Protein AF-A0A971KVA6-F1 (afdb_monomer_lite)

Structure (mmCIF, N/CA/C/O backbone):
data_AF-A0A971KVA6-F1
#
_entry.id   AF-A0A971KVA6-F1
#
loop_
_atom_site.group_PDB
_atom_site.id
_atom_site.type_symbol
_atom_site.label_atom_id
_atom_site.label_alt_id
_atom_site.label_comp_id
_atom_site.label_asym_id
_atom_site.label_entity_id
_atom_site.label_seq_id
_atom_site.pdbx_PDB_ins_code
_atom_site.Cartn_x
_atom_site.Cartn_y
_atom_site.Cartn_z
_atom_site.occupancy
_atom_site.B_iso_or_equiv
_atom_site.auth_seq_id
_atom_site.auth_comp_id
_atom_site.auth_asym_id
_atom_site.auth_atom_id
_atom_site.pdbx_PDB_model_num
ATOM 1 N N . MET A 1 1 ? -22.436 -3.023 24.973 1.00 43.34 1 MET A N 1
ATOM 2 C CA . MET A 1 1 ? -21.257 -2.281 24.479 1.00 43.34 1 MET A CA 1
ATOM 3 C C . MET A 1 1 ? -21.323 -2.262 22.960 1.00 43.34 1 MET A C 1
ATOM 5 O O . MET A 1 1 ? -21.215 -3.315 22.342 1.00 43.34 1 MET A O 1
ATOM 9 N N . GLU A 1 2 ? -21.624 -1.110 22.364 1.00 39.56 2 GLU A N 1
ATOM 10 C CA . GLU A 1 2 ? -21.655 -0.938 20.907 1.00 39.56 2 GLU A CA 1
ATOM 11 C C . GLU A 1 2 ? -20.263 -1.243 20.336 1.00 39.56 2 GLU A C 1
ATOM 13 O O . GLU A 1 2 ? -19.284 -0.589 20.695 1.00 39.56 2 GLU A O 1
ATOM 18 N N . ASN A 1 3 ? -20.147 -2.250 19.465 1.00 51.59 3 ASN A N 1
ATOM 19 C CA . ASN A 1 3 ? -18.914 -2.516 18.721 1.00 51.59 3 ASN A CA 1
ATOM 20 C C . ASN A 1 3 ? -18.716 -1.398 17.684 1.00 51.59 3 ASN A C 1
ATOM 22 O O . ASN A 1 3 ? -19.040 -1.557 16.505 1.00 51.59 3 ASN A O 1
ATOM 26 N N . LYS A 1 4 ? -18.231 -0.234 18.128 1.00 62.22 4 LYS A N 1
ATOM 27 C CA . LYS A 1 4 ? -17.976 0.918 17.263 1.00 62.22 4 LYS A CA 1
ATOM 28 C C . LYS A 1 4 ? -16.807 0.572 16.339 1.00 62.22 4 LYS A C 1
ATOM 30 O O . LYS A 1 4 ? -15.654 0.530 16.761 1.00 62.22 4 LYS A O 1
ATOM 35 N N . LYS A 1 5 ? -17.112 0.255 15.076 1.00 65.69 5 LYS A N 1
ATOM 36 C CA . LYS A 1 5 ? -16.099 -0.015 14.045 1.00 65.69 5 LYS A CA 1
ATOM 37 C C . LYS A 1 5 ? -15.202 1.217 13.898 1.00 65.69 5 LYS A C 1
ATOM 39 O O . LYS A 1 5 ? -15.707 2.334 13.803 1.00 65.69 5 LYS A O 1
ATOM 44 N N . ASN A 1 6 ? -13.885 1.023 13.850 1.00 79.50 6 ASN A N 1
ATOM 45 C CA . ASN A 1 6 ? -12.938 2.115 13.642 1.00 79.50 6 ASN A CA 1
ATOM 46 C C . ASN A 1 6 ? -13.121 2.699 12.237 1.00 79.50 6 ASN A C 1
ATOM 48 O O . ASN A 1 6 ? -12.685 2.109 11.248 1.00 79.50 6 ASN A O 1
ATOM 52 N N . ALA A 1 7 ? -13.760 3.870 12.156 1.00 80.94 7 ALA A N 1
ATOM 53 C CA . ALA A 1 7 ? -14.035 4.559 10.896 1.00 80.94 7 ALA A CA 1
ATOM 54 C C . ALA A 1 7 ? -12.750 4.830 10.096 1.00 80.94 7 ALA A C 1
ATOM 56 O O . ALA A 1 7 ? -12.747 4.674 8.879 1.00 80.94 7 ALA A O 1
ATOM 57 N N . LEU A 1 8 ? -11.635 5.131 10.776 1.00 82.31 8 LEU A N 1
ATOM 58 C CA . LEU A 1 8 ? -10.327 5.278 10.132 1.00 82.31 8 LEU A CA 1
ATOM 59 C C . LEU A 1 8 ? -9.864 3.994 9.435 1.00 82.31 8 LEU A C 1
ATOM 61 O O . LEU A 1 8 ? -9.414 4.083 8.299 1.00 82.31 8 LEU A O 1
ATOM 65 N N . LEU A 1 9 ? -10.009 2.812 10.048 1.00 84.00 9 LEU A N 1
ATOM 66 C CA . LEU A 1 9 ? -9.669 1.533 9.398 1.00 84.00 9 LEU A CA 1
ATOM 67 C C . LEU A 1 9 ? -10.556 1.245 8.185 1.00 84.00 9 LEU A C 1
ATOM 69 O O . LEU A 1 9 ? -10.087 0.689 7.199 1.00 84.00 9 LEU A O 1
ATOM 73 N N . LEU A 1 10 ? -11.834 1.624 8.260 1.00 85.69 10 LEU A N 1
ATOM 74 C CA . LEU A 1 10 ? -12.778 1.481 7.154 1.00 85.69 10 LEU A CA 1
ATOM 75 C C . LEU A 1 10 ? -12.400 2.373 5.973 1.00 85.69 10 LEU A C 1
ATOM 77 O O . LEU A 1 10 ? -12.249 1.874 4.862 1.00 85.69 10 LEU A O 1
ATOM 81 N N . VAL A 1 11 ? -12.204 3.671 6.214 1.00 89.56 11 VAL A N 1
ATOM 82 C CA . VAL A 1 11 ? -11.839 4.631 5.164 1.00 89.56 11 VAL A CA 1
ATOM 83 C C . VAL A 1 11 ? -10.483 4.264 4.567 1.00 89.56 11 VAL A C 1
ATOM 85 O O . VAL A 1 11 ? -10.367 4.123 3.355 1.00 89.56 11 VAL A O 1
ATOM 88 N N . THR A 1 12 ? -9.468 4.031 5.402 1.00 88.00 12 THR A N 1
ATOM 89 C CA . THR A 1 12 ? -8.120 3.678 4.925 1.00 88.00 12 THR A CA 1
ATOM 90 C C . THR A 1 12 ? -8.079 2.320 4.235 1.00 88.00 12 THR A C 1
ATOM 92 O O . THR A 1 12 ? -7.390 2.180 3.231 1.00 88.00 12 THR A O 1
ATOM 95 N N . GLY A 1 13 ? -8.849 1.335 4.704 1.00 86.56 13 GLY A N 1
ATOM 96 C CA . GLY A 1 13 ? -8.957 0.033 4.055 1.00 86.56 13 GLY A CA 1
ATOM 97 C C . GLY A 1 13 ? -9.598 0.121 2.669 1.00 86.56 13 GLY A C 1
ATOM 98 O O . GLY A 1 13 ? -9.073 -0.455 1.720 1.00 86.56 13 GLY A O 1
ATOM 99 N N . ILE A 1 14 ? -10.675 0.900 2.518 1.00 90.12 14 ILE A N 1
ATOM 100 C CA . ILE A 1 14 ? -11.297 1.162 1.209 1.00 90.12 14 ILE A CA 1
ATOM 101 C C . ILE A 1 14 ? -10.321 1.901 0.286 1.00 90.12 14 ILE A C 1
ATOM 103 O O . ILE A 1 14 ? -10.163 1.519 -0.872 1.00 90.12 14 ILE A O 1
ATOM 107 N N . LEU A 1 15 ? -9.622 2.917 0.797 1.00 88.81 15 LEU A N 1
ATOM 108 C CA . LEU A 1 15 ? -8.614 3.651 0.032 1.00 88.81 15 LEU A CA 1
ATOM 109 C C . LEU A 1 15 ? -7.461 2.747 -0.437 1.00 88.81 15 LEU A C 1
ATOM 111 O O . LEU A 1 15 ? -7.031 2.870 -1.580 1.00 88.81 15 LEU A O 1
ATOM 115 N N . LEU A 1 16 ? -6.998 1.812 0.401 1.00 88.75 16 LEU A N 1
ATOM 116 C CA . LEU A 1 16 ? -5.992 0.808 0.030 1.00 88.75 16 LEU A CA 1
ATOM 117 C C . LEU A 1 16 ? -6.501 -0.152 -1.047 1.00 88.75 16 LEU A C 1
ATOM 119 O O . LEU A 1 16 ? -5.753 -0.472 -1.963 1.00 88.75 16 LEU A O 1
ATOM 123 N N . ILE A 1 17 ? -7.770 -0.571 -0.991 1.00 91.44 17 ILE A N 1
ATOM 124 C CA . ILE A 1 17 ? -8.371 -1.414 -2.038 1.00 91.44 17 ILE A CA 1
ATOM 125 C C . ILE A 1 17 ? -8.383 -0.673 -3.380 1.00 91.44 17 ILE A C 1
ATOM 127 O O . ILE A 1 17 ? -7.961 -1.228 -4.393 1.00 91.44 17 ILE A O 1
ATOM 131 N N . ILE A 1 18 ? -8.816 0.591 -3.385 1.00 89.94 18 ILE A N 1
ATOM 132 C CA . ILE A 1 18 ? -8.831 1.426 -4.593 1.00 89.94 18 ILE A CA 1
ATOM 133 C C . ILE A 1 18 ? -7.400 1.638 -5.108 1.00 89.94 18 ILE A C 1
ATOM 135 O O . ILE A 1 18 ? -7.135 1.443 -6.293 1.00 89.94 18 ILE A O 1
ATOM 139 N N . GLY A 1 19 ? -6.458 1.966 -4.219 1.00 86.25 19 GLY A N 1
ATOM 140 C CA . GLY A 1 19 ? -5.044 2.129 -4.560 1.00 86.25 19 GLY A CA 1
ATOM 141 C C . GLY A 1 19 ? -4.408 0.848 -5.107 1.00 86.25 19 GLY A C 1
ATOM 142 O O . GLY A 1 19 ? -3.674 0.902 -6.088 1.00 86.25 19 GLY A O 1
ATOM 143 N N . GLY A 1 20 ? -4.735 -0.312 -4.532 1.00 87.00 20 GLY A N 1
ATOM 144 C CA . GLY A 1 20 ? -4.294 -1.624 -5.005 1.00 87.00 20 GLY A CA 1
ATOM 145 C C . GLY A 1 20 ? -4.862 -1.973 -6.381 1.00 87.00 20 GLY A C 1
ATOM 146 O O . GLY A 1 20 ? -4.123 -2.451 -7.236 1.00 87.00 20 GLY A O 1
ATOM 147 N N . ALA A 1 21 ? -6.136 -1.669 -6.644 1.00 88.88 21 ALA A N 1
ATOM 148 C CA . ALA A 1 21 ? -6.746 -1.868 -7.960 1.00 88.88 21 ALA A CA 1
ATOM 149 C C . ALA A 1 21 ? -6.090 -0.989 -9.042 1.00 88.88 21 ALA A C 1
ATOM 151 O O . ALA A 1 21 ? -5.780 -1.474 -10.130 1.00 88.88 21 ALA A O 1
ATOM 152 N N . ILE A 1 22 ? -5.808 0.279 -8.725 1.00 87.38 22 ILE A N 1
ATOM 153 C CA . ILE A 1 22 ? -5.063 1.183 -9.615 1.00 87.38 22 ILE A CA 1
ATOM 154 C C . ILE A 1 22 ? -3.636 0.664 -9.831 1.00 87.38 22 ILE A C 1
ATOM 156 O O . ILE A 1 22 ? -3.167 0.619 -10.967 1.00 87.38 22 ILE A O 1
ATOM 160 N N . GLY A 1 23 ? -2.962 0.224 -8.765 1.00 86.06 23 GLY A N 1
ATOM 161 C CA . GLY A 1 23 ? -1.630 -0.376 -8.837 1.00 86.06 23 GLY A CA 1
ATOM 162 C C . GLY A 1 23 ? -1.597 -1.621 -9.726 1.00 86.06 23 GLY A C 1
ATOM 163 O O . GLY A 1 23 ? -0.681 -1.778 -10.525 1.00 86.06 23 GLY A O 1
ATOM 164 N N . LEU A 1 24 ? -2.631 -2.462 -9.682 1.00 88.69 24 LEU A N 1
ATOM 165 C CA . LEU A 1 24 ? -2.773 -3.614 -10.574 1.00 88.69 24 LEU A CA 1
ATOM 166 C C . LEU A 1 24 ? -2.807 -3.191 -12.047 1.00 88.69 24 LEU A C 1
ATOM 168 O O . LEU A 1 24 ? -2.035 -3.713 -12.850 1.00 88.69 24 LEU A O 1
ATOM 172 N N . ILE A 1 25 ? -3.631 -2.201 -12.394 1.00 89.50 25 ILE A N 1
ATOM 173 C CA . ILE A 1 25 ? -3.694 -1.665 -13.763 1.00 89.50 25 ILE A CA 1
ATOM 174 C C . ILE A 1 25 ? -2.338 -1.065 -14.162 1.00 89.50 25 ILE A C 1
ATOM 176 O O . ILE A 1 25 ? -1.811 -1.372 -15.232 1.00 89.50 25 ILE A O 1
ATOM 180 N N . GLY A 1 26 ? -1.733 -0.269 -13.276 1.00 85.25 26 GLY A N 1
ATOM 181 C CA . GLY A 1 26 ? -0.414 0.326 -13.484 1.00 85.25 26 GLY A CA 1
ATOM 182 C C . GLY A 1 26 ? 0.685 -0.713 -13.712 1.00 85.25 26 GLY A C 1
ATOM 183 O O . GLY A 1 26 ? 1.534 -0.516 -14.575 1.00 85.25 26 GLY A O 1
ATOM 184 N N . SER A 1 27 ? 0.640 -1.852 -13.014 1.00 85.88 27 SER A N 1
ATOM 185 C CA . SER A 1 27 ? 1.622 -2.932 -13.175 1.00 85.88 27 SER A CA 1
ATOM 186 C C . SER A 1 27 ? 1.555 -3.589 -14.554 1.00 85.88 27 SER A C 1
ATOM 188 O O . SER A 1 27 ? 2.592 -3.867 -15.154 1.00 85.88 27 SER A O 1
ATOM 190 N N . ILE A 1 28 ? 0.347 -3.773 -15.096 1.00 86.19 28 ILE A N 1
ATOM 191 C CA . ILE A 1 28 ? 0.139 -4.340 -16.433 1.00 86.19 28 ILE A CA 1
ATOM 192 C C . ILE A 1 28 ? 0.692 -3.382 -17.491 1.00 86.19 28 ILE A C 1
ATOM 194 O O . ILE A 1 28 ? 1.406 -3.807 -18.400 1.00 86.19 28 ILE A O 1
ATOM 198 N N . ILE A 1 29 ? 0.417 -2.083 -17.342 1.00 86.50 29 ILE A N 1
ATOM 199 C CA . ILE A 1 29 ? 0.952 -1.043 -18.229 1.00 86.50 29 ILE A CA 1
ATOM 200 C C . ILE A 1 29 ? 2.481 -0.996 -18.140 1.00 86.50 29 ILE A C 1
ATOM 202 O O . ILE A 1 29 ? 3.143 -0.951 -19.173 1.00 86.50 29 ILE A O 1
ATOM 206 N N . ALA A 1 30 ? 3.053 -1.065 -16.936 1.00 83.50 30 ALA A N 1
ATOM 207 C CA . ALA A 1 30 ? 4.500 -1.065 -16.732 1.00 83.50 30 ALA A CA 1
ATOM 208 C C . ALA A 1 30 ? 5.180 -2.286 -17.380 1.00 83.50 30 ALA A C 1
ATOM 210 O O . ALA A 1 30 ? 6.210 -2.136 -18.034 1.00 83.50 30 ALA A O 1
ATOM 211 N N . LEU A 1 31 ? 4.582 -3.479 -17.277 1.00 83.31 31 LEU A N 1
ATOM 212 C CA . LEU A 1 31 ? 5.060 -4.699 -17.945 1.00 83.31 31 LEU A CA 1
ATOM 213 C C . LEU A 1 31 ? 5.011 -4.587 -19.477 1.00 83.31 31 LEU A C 1
ATOM 215 O O . LEU A 1 31 ? 5.955 -4.996 -20.156 1.00 83.31 31 LEU A O 1
ATOM 219 N N . LEU A 1 32 ? 3.932 -4.027 -20.031 1.00 84.56 32 LEU A N 1
ATOM 220 C CA . LEU A 1 32 ? 3.810 -3.776 -21.471 1.00 84.56 32 LEU A CA 1
ATOM 221 C C . LEU A 1 32 ? 4.827 -2.726 -21.943 1.00 84.56 32 LEU A C 1
ATOM 223 O O . LEU A 1 32 ? 5.508 -2.940 -22.945 1.00 84.56 32 LEU A O 1
ATOM 227 N N . GLY A 1 33 ? 4.983 -1.636 -21.191 1.00 81.06 33 GLY A N 1
ATOM 228 C CA . GLY A 1 33 ? 5.955 -0.577 -21.463 1.00 81.06 33 GLY A CA 1
ATOM 229 C C . GLY A 1 33 ? 7.399 -1.078 -21.423 1.00 81.06 33 GLY A C 1
ATOM 230 O O . GLY A 1 33 ? 8.182 -0.744 -22.308 1.00 81.06 33 GLY A O 1
ATOM 231 N N . ALA A 1 34 ? 7.735 -1.955 -20.472 1.00 78.81 34 ALA A N 1
ATOM 232 C CA . ALA A 1 34 ? 9.055 -2.577 -20.395 1.00 78.81 34 ALA A CA 1
ATOM 233 C C . ALA A 1 34 ? 9.378 -3.409 -21.650 1.00 78.81 34 ALA A C 1
ATOM 235 O O . ALA A 1 34 ? 10.500 -3.358 -22.145 1.00 78.81 34 ALA A O 1
ATOM 236 N N . ARG A 1 35 ? 8.397 -4.126 -22.223 1.00 73.88 35 ARG A N 1
ATOM 237 C CA . ARG A 1 35 ? 8.593 -4.885 -23.474 1.00 73.88 35 ARG A CA 1
ATOM 238 C C . ARG A 1 35 ? 8.835 -3.984 -24.679 1.00 73.88 35 ARG A C 1
ATOM 240 O O . ARG A 1 35 ? 9.697 -4.292 -25.495 1.00 73.88 35 ARG A O 1
ATOM 247 N N . VAL A 1 36 ? 8.105 -2.876 -24.781 1.00 78.19 36 VAL A N 1
ATOM 248 C CA . VAL A 1 36 ? 8.335 -1.881 -25.839 1.00 78.19 36 VAL A CA 1
ATOM 249 C C . VAL A 1 36 ? 9.728 -1.266 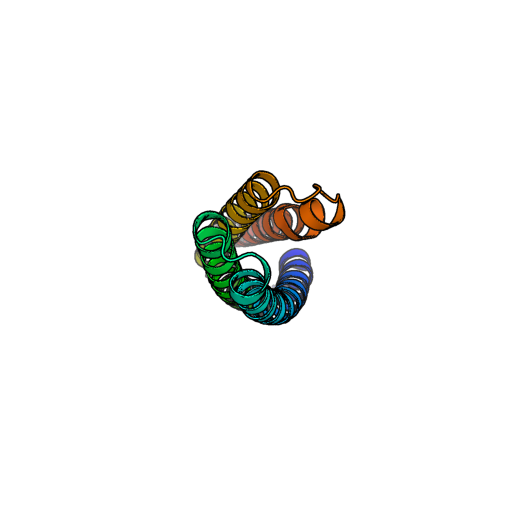-25.692 1.00 78.19 36 VAL A C 1
ATOM 251 O O . VAL A 1 36 ? 10.431 -1.118 -26.687 1.00 78.19 36 VAL A O 1
ATOM 254 N N . ALA A 1 37 ? 10.169 -0.986 -24.463 1.00 74.31 37 ALA A N 1
ATOM 255 C CA . ALA A 1 37 ? 11.488 -0.416 -24.214 1.00 74.31 37 ALA A CA 1
ATOM 256 C C . ALA A 1 37 ? 12.636 -1.326 -24.699 1.00 74.31 37 ALA A C 1
ATOM 258 O O . ALA A 1 37 ? 13.562 -0.834 -25.338 1.00 74.31 37 ALA A O 1
ATOM 259 N N . VAL A 1 38 ? 12.537 -2.648 -24.494 1.00 73.12 38 VAL A N 1
ATOM 260 C CA . VAL A 1 38 ? 13.517 -3.629 -25.016 1.00 73.12 38 VAL A CA 1
ATOM 261 C C . VAL A 1 38 ? 13.651 -3.547 -26.530 1.00 73.12 38 VAL A C 1
ATOM 263 O O . VAL A 1 38 ? 14.760 -3.538 -27.056 1.00 73.12 38 VAL A O 1
ATOM 266 N N . VAL A 1 39 ? 12.516 -3.514 -27.229 1.00 74.94 39 VAL A N 1
ATOM 267 C CA . VAL A 1 39 ? 12.478 -3.558 -28.696 1.00 74.94 39 VAL A CA 1
ATOM 268 C C . VAL A 1 39 ? 12.972 -2.244 -29.302 1.00 74.94 39 VAL A C 1
ATOM 270 O O . VAL A 1 39 ? 13.619 -2.261 -30.344 1.00 74.94 39 VAL A O 1
ATOM 273 N N . MET A 1 40 ? 12.680 -1.115 -28.654 1.00 73.88 40 MET A N 1
ATOM 274 C CA . MET A 1 40 ? 12.936 0.220 -29.204 1.00 73.88 40 MET A CA 1
ATOM 275 C C . MET A 1 40 ? 14.317 0.777 -28.856 1.00 73.88 40 MET A C 1
ATOM 277 O O . MET A 1 40 ? 14.887 1.504 -29.664 1.00 73.88 40 MET A O 1
ATOM 281 N N . PHE A 1 41 ? 14.848 0.473 -27.669 1.00 68.88 41 PHE A N 1
ATOM 282 C CA . PHE A 1 41 ? 16.079 1.104 -27.181 1.00 68.88 41 PHE A CA 1
ATOM 283 C C . PHE A 1 41 ? 17.285 0.163 -27.153 1.00 68.88 41 PHE A C 1
ATOM 285 O O . PHE A 1 41 ? 18.390 0.645 -26.939 1.00 68.88 41 PHE A O 1
ATOM 292 N N . ALA A 1 42 ? 17.100 -1.149 -27.373 1.00 61.97 42 ALA A N 1
ATOM 293 C CA . ALA A 1 42 ? 18.142 -2.188 -27.307 1.00 61.97 42 ALA A CA 1
ATOM 294 C C . ALA A 1 42 ? 19.002 -2.179 -26.020 1.00 61.97 42 ALA A C 1
ATOM 296 O O . ALA A 1 42 ? 19.968 -2.935 -25.911 1.00 61.97 42 ALA A O 1
ATOM 297 N N . ASP A 1 43 ? 18.629 -1.365 -25.034 1.00 61.44 43 ASP A N 1
ATOM 298 C CA . ASP A 1 43 ? 19.389 -1.097 -23.830 1.00 61.44 43 ASP A CA 1
ATOM 299 C C . ASP A 1 43 ? 18.922 -2.049 -22.730 1.00 61.44 43 ASP A C 1
ATOM 301 O O . ASP A 1 43 ? 17.806 -1.957 -22.216 1.00 61.44 43 ASP A O 1
ATOM 305 N N . GLN A 1 44 ? 19.748 -3.048 -22.430 1.00 61.38 44 GLN A N 1
ATOM 306 C CA . GLN A 1 44 ? 19.376 -4.135 -21.520 1.00 61.38 44 GLN A CA 1
ATOM 307 C C . GLN A 1 44 ? 19.440 -3.703 -20.047 1.00 61.38 44 GLN A C 1
ATOM 309 O O . GLN A 1 44 ? 18.757 -4.291 -19.206 1.00 61.38 44 GLN A O 1
ATOM 314 N N . GLU A 1 45 ? 20.223 -2.667 -19.727 1.00 62.50 45 GLU A N 1
ATOM 315 C CA . GLU A 1 45 ? 20.481 -2.271 -18.340 1.00 62.50 45 GLU A CA 1
ATOM 316 C C . GLU A 1 45 ? 19.280 -1.560 -17.696 1.00 62.50 45 GLU A C 1
ATOM 318 O O . GLU A 1 45 ? 18.897 -1.885 -16.570 1.00 62.50 45 GLU A O 1
ATOM 323 N N . GLY A 1 46 ? 18.604 -0.660 -18.421 1.00 64.50 46 GLY A N 1
ATOM 324 C CA . GLY A 1 46 ? 17.418 0.045 -17.915 1.00 64.50 46 GLY A CA 1
ATOM 325 C C . GLY A 1 46 ? 16.156 -0.824 -17.850 1.00 64.50 46 GLY A C 1
ATOM 326 O O . GLY A 1 46 ? 15.308 -0.652 -16.970 1.00 64.50 46 GLY A O 1
ATOM 327 N N . VAL A 1 47 ? 16.031 -1.807 -18.746 1.00 73.69 47 VAL A N 1
ATOM 328 C CA . VAL A 1 47 ? 14.852 -2.685 -18.808 1.00 73.69 47 VAL A CA 1
ATOM 329 C C . VAL A 1 47 ? 14.794 -3.620 -17.605 1.00 73.69 47 VAL A C 1
ATOM 331 O O . VAL A 1 47 ? 13.709 -3.829 -17.060 1.00 73.69 47 VAL A O 1
ATOM 334 N N . GLY A 1 48 ? 15.931 -4.167 -17.163 1.00 76.06 48 GLY A N 1
ATOM 335 C CA . GLY A 1 48 ? 15.972 -5.038 -15.986 1.00 76.06 48 GLY A CA 1
ATOM 336 C C . GLY A 1 48 ? 15.364 -4.358 -14.756 1.00 76.06 48 GLY A C 1
ATOM 337 O O . GLY A 1 48 ? 14.538 -4.951 -14.058 1.00 76.06 48 GLY A O 1
ATOM 338 N N . LEU A 1 49 ? 15.684 -3.074 -14.559 1.00 77.69 49 LEU A N 1
ATOM 339 C CA . LEU A 1 49 ? 15.122 -2.257 -13.486 1.00 77.69 49 LEU A CA 1
ATOM 340 C C . LEU A 1 49 ? 13.621 -1.988 -13.676 1.00 77.69 49 LEU A C 1
ATOM 342 O O . LEU A 1 49 ? 12.871 -2.063 -12.705 1.00 77.69 49 LEU A O 1
ATOM 346 N N . LEU A 1 50 ? 13.160 -1.729 -14.905 1.00 79.69 50 LEU A N 1
ATOM 347 C CA . LEU A 1 50 ? 11.735 -1.528 -15.212 1.00 79.69 50 LEU A CA 1
ATOM 348 C C . LEU A 1 50 ? 10.901 -2.792 -14.975 1.00 79.69 50 LEU A C 1
ATOM 350 O O . LEU A 1 50 ? 9.823 -2.717 -14.385 1.00 79.69 50 LEU A O 1
ATOM 354 N N . VAL A 1 51 ? 11.395 -3.961 -15.393 1.00 83.12 51 VAL A N 1
ATOM 355 C CA . VAL A 1 51 ? 10.733 -5.251 -15.147 1.00 83.12 51 VAL A CA 1
ATOM 356 C C . VAL A 1 51 ? 10.710 -5.551 -13.651 1.00 83.12 51 VAL A C 1
ATOM 358 O O . VAL A 1 51 ? 9.663 -5.926 -13.122 1.00 83.12 51 VAL A O 1
ATOM 361 N N . PHE A 1 52 ? 11.823 -5.325 -12.948 1.00 83.94 52 PHE A N 1
ATOM 362 C CA . PHE A 1 52 ? 11.884 -5.475 -11.496 1.00 83.94 52 PHE A CA 1
ATOM 363 C C . PHE A 1 52 ? 10.889 -4.547 -10.784 1.00 83.94 52 PHE A C 1
ATOM 365 O O . PHE A 1 52 ? 10.123 -5.001 -9.934 1.00 83.94 52 PHE A O 1
ATOM 372 N N . ALA A 1 53 ? 10.834 -3.272 -11.176 1.00 83.06 53 ALA A N 1
ATOM 373 C CA . ALA A 1 53 ? 9.888 -2.298 -10.644 1.00 83.06 53 ALA A CA 1
ATOM 374 C C . ALA A 1 53 ? 8.434 -2.702 -10.903 1.00 83.06 53 ALA A C 1
ATOM 376 O O . ALA A 1 53 ? 7.605 -2.603 -10.001 1.00 83.06 53 ALA A O 1
ATOM 377 N N . ALA A 1 54 ? 8.119 -3.201 -12.100 1.00 84.50 54 ALA A N 1
ATOM 378 C CA . ALA A 1 54 ? 6.771 -3.636 -12.447 1.00 84.50 54 ALA A CA 1
ATOM 379 C C . ALA A 1 54 ? 6.326 -4.858 -11.626 1.00 84.50 54 ALA A C 1
ATOM 381 O O . ALA A 1 54 ? 5.195 -4.894 -11.140 1.00 84.50 54 ALA A O 1
ATOM 382 N N . VAL A 1 55 ? 7.221 -5.829 -11.409 1.00 86.00 55 VAL A N 1
ATOM 383 C CA . VAL A 1 55 ? 6.959 -6.987 -10.538 1.00 86.00 55 VAL A CA 1
ATOM 384 C C . VAL A 1 55 ? 6.793 -6.548 -9.085 1.00 86.00 55 VAL A C 1
ATOM 386 O O . VAL A 1 55 ? 5.860 -6.986 -8.413 1.00 86.00 55 VAL A O 1
ATOM 389 N N . LEU A 1 56 ? 7.647 -5.644 -8.599 1.00 87.31 56 LEU A N 1
ATOM 390 C CA . LEU A 1 56 ? 7.535 -5.097 -7.250 1.00 87.31 56 LEU A CA 1
ATOM 391 C C . LEU A 1 56 ? 6.214 -4.338 -7.058 1.00 87.31 56 LEU A C 1
ATOM 393 O O . LEU A 1 56 ? 5.563 -4.484 -6.024 1.00 87.31 56 LEU A O 1
ATOM 397 N N . LEU A 1 57 ? 5.785 -3.570 -8.062 1.00 86.75 57 LEU A N 1
ATOM 398 C CA . LEU A 1 57 ? 4.522 -2.838 -8.050 1.00 86.75 57 LEU A CA 1
ATOM 399 C C . LEU A 1 57 ? 3.320 -3.790 -8.071 1.00 86.75 57 LEU A C 1
ATOM 401 O O . LEU A 1 57 ? 2.360 -3.563 -7.338 1.00 86.75 57 LEU A O 1
ATOM 405 N N . LEU A 1 58 ? 3.395 -4.893 -8.822 1.00 88.69 58 LEU A N 1
ATOM 406 C CA . LEU A 1 58 ? 2.382 -5.952 -8.807 1.00 88.69 58 LEU A CA 1
ATOM 407 C C . LEU A 1 58 ? 2.275 -6.616 -7.425 1.00 88.69 58 LEU A C 1
ATOM 409 O O . LEU A 1 58 ? 1.176 -6.755 -6.888 1.00 88.69 58 LEU A O 1
ATOM 413 N N . LEU A 1 59 ? 3.406 -6.979 -6.814 1.00 90.19 59 LEU A N 1
ATOM 414 C CA . LEU A 1 59 ? 3.436 -7.536 -5.457 1.00 90.19 59 LEU A CA 1
ATOM 415 C C . LEU A 1 59 ? 2.883 -6.536 -4.434 1.00 90.19 59 LEU A C 1
ATOM 417 O O . LEU A 1 59 ? 2.092 -6.907 -3.567 1.00 90.19 59 LEU A O 1
ATOM 421 N N . SER A 1 60 ? 3.241 -5.260 -4.575 1.00 87.56 60 SER A N 1
ATOM 422 C CA . SER A 1 60 ? 2.737 -4.183 -3.725 1.00 87.56 60 SER A CA 1
ATOM 423 C C . SER A 1 60 ? 1.236 -3.978 -3.854 1.00 87.56 60 SER A C 1
ATOM 425 O O . SER A 1 60 ? 0.547 -3.849 -2.843 1.00 87.56 60 SER A O 1
ATOM 427 N N . ALA A 1 61 ? 0.700 -4.051 -5.072 1.00 89.06 61 ALA A N 1
ATOM 428 C CA . ALA A 1 61 ? -0.733 -3.985 -5.312 1.00 89.06 61 ALA A CA 1
ATOM 429 C C . ALA A 1 61 ? -1.479 -5.124 -4.599 1.00 89.06 61 ALA A C 1
ATOM 431 O O . ALA A 1 61 ? -2.488 -4.870 -3.942 1.00 89.06 61 ALA A O 1
ATOM 432 N N . ILE A 1 62 ? -0.956 -6.355 -4.656 1.00 90.81 62 ILE A N 1
ATOM 433 C CA . ILE A 1 62 ? -1.549 -7.515 -3.972 1.00 90.81 62 ILE A CA 1
ATOM 434 C C . ILE A 1 62 ? -1.518 -7.322 -2.453 1.00 90.81 62 ILE A C 1
ATOM 436 O O . ILE A 1 62 ? -2.544 -7.483 -1.792 1.00 90.81 62 ILE A O 1
ATOM 440 N N . VAL A 1 63 ? -0.364 -6.944 -1.894 1.00 90.88 63 VAL A N 1
ATOM 441 C CA . VAL A 1 63 ? -0.219 -6.696 -0.451 1.00 90.88 63 VAL A CA 1
ATOM 442 C C . VAL A 1 63 ? -1.161 -5.583 -0.000 1.00 90.88 63 VAL A C 1
ATOM 444 O O . VAL A 1 63 ? -1.871 -5.759 0.983 1.00 90.88 63 VAL A O 1
ATOM 447 N N . SER A 1 64 ? -1.235 -4.477 -0.742 1.00 89.75 64 SER A N 1
ATOM 448 C CA . SER A 1 64 ? -2.138 -3.359 -0.462 1.00 89.75 64 SER A CA 1
ATOM 449 C C . SER A 1 64 ? -3.610 -3.788 -0.483 1.00 89.75 64 SER A C 1
ATOM 451 O O . SER A 1 64 ? -4.367 -3.442 0.425 1.00 89.75 64 SER A O 1
ATOM 453 N N . LEU A 1 65 ? -4.008 -4.624 -1.449 1.00 91.25 65 LEU A N 1
ATOM 454 C CA . LEU A 1 65 ? -5.364 -5.168 -1.538 1.00 91.25 65 LEU A CA 1
ATOM 455 C C . LEU A 1 65 ? -5.697 -6.040 -0.317 1.00 91.25 65 LEU A C 1
ATOM 457 O O . LEU A 1 65 ? -6.750 -5.873 0.300 1.00 91.25 65 LEU A O 1
ATOM 461 N N . VAL A 1 66 ? -4.780 -6.931 0.077 1.00 91.00 66 VAL A N 1
ATOM 462 C CA . VAL A 1 66 ? -4.935 -7.795 1.258 1.00 91.00 66 VAL A CA 1
ATOM 463 C C . VAL A 1 66 ? -4.991 -6.960 2.538 1.00 91.00 66 VAL A C 1
ATOM 465 O O . VAL A 1 66 ? -5.904 -7.146 3.342 1.00 91.00 66 VAL A O 1
ATOM 468 N N . THR A 1 67 ? -4.078 -6.002 2.716 1.00 89.88 67 THR A N 1
ATOM 469 C CA . THR A 1 67 ? -4.069 -5.066 3.850 1.00 89.88 67 THR A CA 1
ATOM 470 C C . THR A 1 67 ? -5.370 -4.268 3.917 1.00 89.88 67 THR A C 1
ATOM 472 O O . THR A 1 67 ? -5.953 -4.136 4.993 1.00 89.88 67 THR A O 1
ATOM 475 N N . GLY A 1 68 ? -5.875 -3.792 2.776 1.00 88.50 68 GLY A N 1
ATOM 476 C CA . GLY A 1 68 ? -7.129 -3.051 2.681 1.00 88.50 68 GLY A CA 1
ATOM 477 C C . GLY A 1 68 ? -8.346 -3.886 3.082 1.00 88.50 68 GLY A C 1
ATOM 478 O O . GLY A 1 68 ? -9.123 -3.470 3.944 1.00 88.50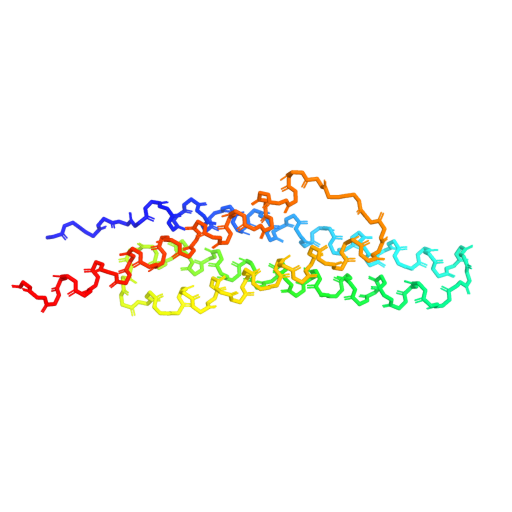 68 GLY A O 1
ATOM 479 N N . ILE A 1 69 ? -8.474 -5.104 2.542 1.00 91.31 69 ILE A N 1
ATOM 480 C CA . ILE A 1 69 ? -9.553 -6.043 2.895 1.00 91.31 69 ILE A CA 1
ATOM 481 C C . ILE A 1 69 ? -9.478 -6.412 4.381 1.00 91.31 69 ILE A C 1
ATOM 483 O O . ILE A 1 69 ? -10.491 -6.363 5.084 1.00 91.31 69 ILE A O 1
ATOM 487 N N . LEU A 1 70 ? -8.284 -6.734 4.891 1.00 87.62 70 LEU A N 1
ATOM 488 C CA . LEU A 1 70 ? -8.079 -7.017 6.312 1.00 87.62 70 LEU A CA 1
ATOM 489 C C . LEU A 1 70 ? -8.453 -5.809 7.179 1.00 87.62 70 LEU A C 1
ATOM 491 O O . LEU A 1 70 ? -9.089 -6.004 8.214 1.00 87.62 70 LEU A O 1
ATOM 495 N N . GLY A 1 71 ? -8.137 -4.592 6.736 1.00 84.75 71 GLY A N 1
ATOM 496 C CA . GLY A 1 71 ? -8.566 -3.325 7.329 1.00 84.75 71 GLY A CA 1
ATOM 497 C C . GLY A 1 71 ? -10.071 -3.215 7.493 1.00 84.75 71 GLY A C 1
ATOM 498 O O . GLY A 1 71 ? -10.569 -3.063 8.606 1.00 84.75 71 GLY A O 1
ATOM 499 N N . VAL A 1 72 ? -10.802 -3.347 6.386 1.00 87.06 72 VAL A N 1
ATOM 500 C CA . VAL A 1 72 ? -12.266 -3.219 6.351 1.00 87.06 72 VAL A CA 1
ATOM 501 C C . VAL A 1 72 ? -12.938 -4.303 7.195 1.00 87.06 72 VAL A C 1
ATOM 503 O O . VAL A 1 72 ? -13.815 -4.010 8.009 1.00 87.06 72 VAL A O 1
ATOM 506 N N . VAL A 1 73 ? -12.506 -5.558 7.047 1.00 85.94 73 VAL A N 1
ATOM 507 C CA . VAL A 1 73 ? -13.114 -6.710 7.731 1.00 85.94 73 VAL A CA 1
ATOM 508 C C . VAL A 1 73 ? -12.840 -6.690 9.238 1.00 85.94 73 VAL A C 1
ATOM 510 O O . VAL A 1 73 ? -13.703 -7.074 10.032 1.00 85.94 73 VAL A O 1
ATOM 513 N N . ASN A 1 74 ? -11.651 -6.247 9.654 1.00 83.50 74 ASN A N 1
ATOM 514 C CA . ASN A 1 74 ? -11.233 -6.261 11.057 1.00 83.50 74 ASN A CA 1
ATOM 515 C C . ASN A 1 74 ? -11.349 -4.892 11.747 1.00 83.50 74 ASN A C 1
ATOM 517 O O . ASN A 1 74 ? -11.001 -4.788 12.920 1.00 83.50 74 ASN A O 1
ATOM 521 N N . ALA A 1 75 ? -11.924 -3.877 11.090 1.00 77.75 75 ALA A N 1
ATOM 522 C CA . ALA A 1 75 ? -12.161 -2.543 11.656 1.00 77.75 75 ALA A CA 1
ATOM 523 C C . ALA A 1 75 ? -12.935 -2.553 12.989 1.00 77.75 75 ALA A C 1
ATOM 525 O O . ALA A 1 75 ? -12.791 -1.640 13.799 1.00 77.75 75 ALA A O 1
ATOM 526 N N . GLY A 1 76 ? -13.762 -3.576 13.223 1.00 71.56 76 GLY A N 1
ATOM 527 C CA . GLY A 1 76 ? -14.498 -3.787 14.476 1.00 71.56 76 GLY A CA 1
ATOM 528 C C . GLY A 1 76 ? -13.963 -4.922 15.353 1.00 71.56 76 GLY A C 1
ATOM 529 O O . GLY A 1 76 ? -14.643 -5.314 16.291 1.00 71.56 76 GLY A O 1
ATOM 530 N N . LYS A 1 77 ? -12.799 -5.505 15.037 1.00 76.44 77 LYS A N 1
ATOM 531 C CA . LYS A 1 77 ? -12.233 -6.667 15.743 1.00 76.44 77 LYS A CA 1
ATOM 532 C C . LYS A 1 77 ? -10.876 -6.307 16.344 1.00 76.44 77 LYS A C 1
ATOM 534 O O . LYS A 1 77 ? -9.842 -6.639 15.757 1.00 76.44 77 LYS A O 1
ATOM 539 N N . PRO A 1 78 ? -10.847 -5.678 17.528 1.00 69.69 78 PRO A N 1
ATOM 540 C CA . PRO A 1 78 ? -9.596 -5.224 18.114 1.00 69.69 78 PRO A CA 1
ATOM 541 C C . PRO A 1 78 ? -8.668 -6.414 18.440 1.00 69.69 78 PRO A C 1
ATOM 543 O O . PRO A 1 78 ? -7.460 -6.272 18.305 1.00 69.69 78 PRO A O 1
ATOM 546 N N . ASN A 1 79 ? -9.199 -7.630 18.666 1.00 73.56 79 ASN A N 1
ATOM 547 C CA . ASN A 1 79 ? -8.425 -8.879 18.832 1.00 73.56 79 ASN A CA 1
ATOM 548 C C . ASN A 1 79 ? -7.441 -9.199 17.682 1.00 73.56 79 ASN A C 1
ATOM 550 O O . ASN A 1 79 ? -6.491 -9.954 17.859 1.00 73.56 79 ASN A O 1
ATOM 554 N N . LYS A 1 80 ? -7.644 -8.625 16.488 1.00 77.62 80 LYS A N 1
ATOM 555 C CA . LYS A 1 80 ? -6.749 -8.798 15.330 1.00 77.62 80 LYS A CA 1
ATOM 556 C C . LYS A 1 80 ? -5.900 -7.560 15.020 1.00 77.62 80 LYS A C 1
ATOM 558 O O . LYS A 1 80 ? -5.240 -7.521 13.984 1.00 77.62 80 LYS A O 1
ATOM 563 N N . ALA A 1 81 ? -5.856 -6.573 15.918 1.00 77.12 81 ALA A N 1
ATOM 564 C CA . ALA A 1 81 ? -5.119 -5.324 15.718 1.00 77.12 81 ALA A CA 1
ATOM 565 C C . ALA A 1 81 ? -3.617 -5.535 15.460 1.00 77.12 81 ALA A C 1
ATOM 567 O O . ALA A 1 81 ? -3.043 -4.828 14.641 1.00 77.12 81 ALA A O 1
ATOM 568 N N . ASN A 1 82 ? -2.982 -6.539 16.076 1.00 79.69 82 ASN A N 1
ATOM 569 C CA . ASN A 1 82 ? -1.568 -6.838 15.811 1.00 79.69 82 ASN A CA 1
ATOM 570 C C . ASN A 1 82 ? -1.324 -7.270 14.355 1.00 79.69 82 ASN A C 1
ATOM 572 O O . ASN A 1 82 ? -0.349 -6.836 13.751 1.00 79.69 82 ASN A O 1
ATOM 576 N N . VAL A 1 83 ? -2.227 -8.063 13.767 1.00 84.19 83 VAL A N 1
ATOM 577 C CA . VAL A 1 83 ? -2.128 -8.474 12.355 1.00 84.19 83 VAL A CA 1
ATOM 578 C C . VAL A 1 83 ? -2.270 -7.259 11.439 1.00 84.19 83 VAL A C 1
ATOM 580 O O . VAL A 1 83 ? -1.482 -7.095 10.515 1.00 84.19 83 VAL A O 1
ATOM 583 N N . LEU A 1 84 ? -3.226 -6.374 11.736 1.00 85.06 84 LEU A N 1
ATOM 584 C CA . LEU A 1 84 ? -3.409 -5.110 11.018 1.00 85.06 84 LEU A CA 1
ATOM 585 C C . LEU A 1 84 ? -2.152 -4.234 11.094 1.00 85.06 84 LEU A C 1
ATOM 587 O O . LEU A 1 84 ? -1.706 -3.732 10.073 1.00 85.06 84 LEU A O 1
ATOM 591 N N . ILE A 1 85 ? -1.541 -4.088 12.273 1.00 85.38 85 ILE A N 1
ATOM 592 C CA . ILE A 1 85 ? -0.302 -3.312 12.431 1.00 85.38 85 ILE A CA 1
ATOM 593 C C . ILE A 1 85 ? 0.824 -3.912 11.581 1.00 85.38 85 ILE A C 1
ATOM 595 O O . ILE A 1 85 ? 1.485 -3.173 10.862 1.00 85.38 85 ILE A O 1
ATOM 599 N N . ILE A 1 86 ? 1.014 -5.236 11.606 1.00 88.31 86 ILE A N 1
ATOM 600 C CA . ILE A 1 86 ? 2.057 -5.903 10.810 1.00 88.31 86 ILE A CA 1
ATOM 601 C C . ILE A 1 86 ? 1.841 -5.645 9.313 1.00 88.31 86 ILE A C 1
ATOM 603 O O . ILE A 1 86 ? 2.750 -5.164 8.642 1.00 88.31 86 ILE A O 1
ATOM 607 N N . PHE A 1 87 ? 0.634 -5.887 8.795 1.00 87.25 87 PHE A N 1
ATOM 608 C CA . PHE A 1 87 ? 0.316 -5.640 7.383 1.00 87.25 87 PHE A CA 1
ATOM 609 C C . PHE A 1 87 ? 0.423 -4.156 7.005 1.00 87.25 87 PHE A C 1
ATOM 611 O O . PHE A 1 87 ? 0.911 -3.826 5.924 1.00 87.25 87 PHE A O 1
ATOM 618 N N . GLY A 1 88 ? 0.035 -3.252 7.907 1.00 84.88 88 GLY A N 1
ATOM 619 C CA . GLY A 1 88 ? 0.197 -1.811 7.736 1.00 84.88 88 GLY A CA 1
ATOM 620 C C . GLY A 1 88 ? 1.664 -1.392 7.638 1.00 84.88 88 GLY A C 1
ATOM 621 O O . GLY A 1 88 ? 2.011 -0.625 6.745 1.00 84.88 88 GLY A O 1
ATOM 622 N N . ILE A 1 89 ? 2.538 -1.935 8.496 1.00 87.62 89 ILE A N 1
ATOM 623 C CA . ILE A 1 89 ? 3.985 -1.667 8.464 1.00 87.62 89 ILE A CA 1
ATOM 624 C C . ILE A 1 89 ? 4.581 -2.194 7.161 1.00 87.62 89 ILE A C 1
ATOM 626 O O . ILE A 1 89 ? 5.300 -1.463 6.488 1.00 87.62 89 ILE A O 1
ATOM 630 N N . VAL A 1 90 ? 4.255 -3.432 6.779 1.00 88.62 90 VAL A N 1
ATOM 631 C CA . VAL A 1 90 ? 4.735 -4.030 5.524 1.00 88.62 90 VAL A CA 1
ATOM 632 C C . VAL A 1 90 ? 4.324 -3.168 4.331 1.00 88.62 90 VAL A C 1
ATOM 634 O O . VAL A 1 90 ? 5.160 -2.843 3.495 1.00 88.62 90 VAL A O 1
ATOM 637 N N . THR A 1 91 ? 3.064 -2.734 4.286 1.00 86.56 91 THR A N 1
ATOM 638 C CA . THR A 1 91 ? 2.554 -1.876 3.207 1.00 86.56 91 THR A CA 1
ATOM 639 C C . THR A 1 91 ? 3.251 -0.512 3.199 1.00 86.56 91 THR A C 1
ATOM 641 O O . THR A 1 91 ? 3.634 -0.029 2.139 1.00 86.56 91 THR A O 1
ATOM 644 N N . ALA A 1 92 ? 3.490 0.093 4.368 1.00 87.50 92 ALA A N 1
ATOM 645 C CA . ALA A 1 92 ? 4.205 1.364 4.475 1.00 87.50 92 ALA A CA 1
ATOM 646 C C . ALA A 1 92 ? 5.661 1.257 3.991 1.00 87.50 92 ALA A C 1
ATOM 648 O O . ALA A 1 92 ? 6.115 2.106 3.225 1.00 87.50 92 ALA A O 1
ATOM 649 N N . LEU A 1 93 ? 6.381 0.201 4.385 1.00 87.25 93 LEU A N 1
ATOM 650 C CA . LEU A 1 93 ? 7.746 -0.059 3.917 1.00 87.25 93 LEU A CA 1
ATOM 651 C C . LEU A 1 93 ? 7.786 -0.252 2.401 1.00 87.25 93 LEU A C 1
ATOM 653 O O . LEU A 1 93 ? 8.654 0.299 1.727 1.00 87.25 93 LEU A O 1
ATOM 657 N N . LEU A 1 94 ? 6.819 -0.991 1.858 1.00 86.56 94 LEU A N 1
ATOM 658 C CA . LEU A 1 94 ? 6.736 -1.263 0.429 1.00 86.56 94 LEU A CA 1
ATOM 659 C C . LEU A 1 94 ? 6.459 0.008 -0.381 1.00 86.56 94 LEU A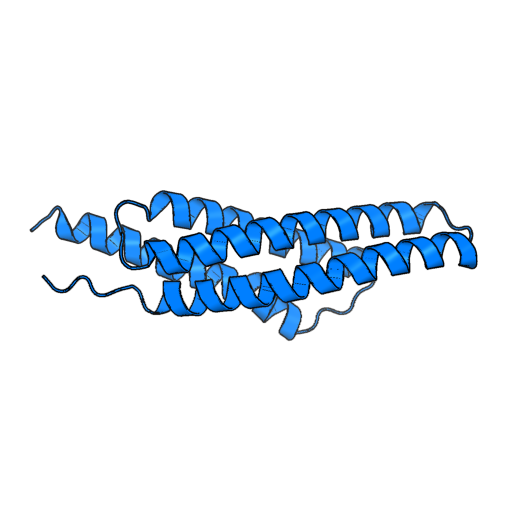 C 1
ATOM 661 O O . LEU A 1 94 ? 7.040 0.204 -1.446 1.00 86.56 94 LEU A O 1
ATOM 665 N N . SER A 1 95 ? 5.652 0.920 0.158 1.00 84.75 95 SER A N 1
ATOM 666 C CA . SER A 1 95 ? 5.459 2.242 -0.426 1.00 84.75 95 SER A CA 1
ATOM 667 C C . SER A 1 95 ? 6.707 3.117 -0.381 1.00 84.75 95 SER A C 1
ATOM 669 O O . SER A 1 95 ? 6.983 3.822 -1.351 1.00 84.75 95 SER A O 1
ATOM 671 N N . VAL A 1 96 ? 7.475 3.095 0.714 1.00 84.06 96 VAL A N 1
ATOM 672 C CA . VAL A 1 96 ? 8.751 3.829 0.794 1.00 84.06 96 VAL A CA 1
ATOM 673 C C . VAL A 1 96 ? 9.727 3.296 -0.255 1.00 84.06 96 VAL A C 1
ATOM 675 O O . VAL A 1 96 ? 10.296 4.080 -1.010 1.00 84.06 96 VAL A O 1
ATOM 678 N N . LEU A 1 97 ? 9.850 1.970 -0.370 1.00 84.81 97 LEU A N 1
ATOM 679 C CA . LEU A 1 97 ? 10.659 1.319 -1.402 1.00 84.81 97 LEU A CA 1
ATOM 680 C C . LEU A 1 97 ? 10.210 1.707 -2.817 1.00 84.81 97 LEU A C 1
ATOM 682 O O . LEU A 1 97 ? 11.043 2.074 -3.643 1.00 84.81 97 LEU A O 1
ATOM 686 N N . GLY A 1 98 ? 8.903 1.685 -3.092 1.00 80.88 98 GLY A N 1
ATOM 687 C CA . GLY A 1 98 ? 8.355 2.082 -4.391 1.00 80.88 98 GLY A CA 1
ATOM 688 C C . GLY A 1 98 ? 8.625 3.550 -4.739 1.00 80.88 98 GLY A C 1
ATOM 689 O O . GLY A 1 98 ? 8.924 3.868 -5.890 1.00 80.88 98 GLY A O 1
ATOM 690 N N . ASN A 1 99 ? 8.592 4.442 -3.744 1.00 81.94 99 ASN A N 1
ATOM 691 C CA . ASN A 1 99 ? 8.956 5.846 -3.924 1.00 81.94 99 ASN A CA 1
ATOM 692 C C . ASN A 1 99 ? 10.447 6.003 -4.254 1.00 81.94 99 ASN A C 1
ATOM 694 O O . ASN A 1 99 ? 10.773 6.688 -5.217 1.00 81.94 99 ASN A O 1
ATOM 698 N N . ILE A 1 100 ? 11.344 5.326 -3.526 1.00 81.19 100 ILE A N 1
ATOM 699 C CA . ILE A 1 100 ? 12.788 5.347 -3.821 1.00 81.19 100 ILE A CA 1
ATOM 700 C C . ILE A 1 100 ? 13.046 4.858 -5.249 1.00 81.19 100 ILE A C 1
ATOM 702 O O . ILE A 1 100 ? 13.767 5.504 -6.005 1.00 81.19 100 ILE A O 1
ATOM 706 N N . LEU A 1 101 ? 12.413 3.752 -5.644 1.00 79.81 101 LEU A N 1
ATOM 707 C CA . LEU A 1 101 ? 12.576 3.185 -6.979 1.00 79.81 101 LEU A CA 1
ATOM 708 C C . LEU A 1 101 ? 12.080 4.133 -8.078 1.00 79.81 101 LEU A C 1
ATOM 710 O O . LEU A 1 101 ? 12.730 4.262 -9.110 1.00 79.81 101 LEU A O 1
ATOM 714 N N . THR A 1 102 ? 10.978 4.846 -7.834 1.00 78.44 102 THR A N 1
ATOM 715 C CA . THR A 1 102 ? 10.453 5.868 -8.755 1.00 78.44 102 THR A CA 1
ATOM 716 C C . THR A 1 102 ? 11.466 6.991 -8.985 1.00 78.44 102 THR A C 1
ATOM 718 O O . THR A 1 102 ? 11.651 7.419 -10.119 1.00 78.44 102 THR A O 1
ATOM 721 N N . VAL A 1 103 ? 12.165 7.434 -7.939 1.00 76.44 103 VAL A N 1
ATOM 722 C CA . VAL A 1 103 ? 13.188 8.492 -8.030 1.00 76.44 103 VAL A CA 1
ATOM 723 C C . VAL A 1 103 ? 14.418 8.020 -8.778 1.00 76.44 103 VAL A C 1
ATOM 725 O O . VAL A 1 103 ? 14.918 8.727 -9.647 1.00 76.44 103 VAL A O 1
ATOM 728 N N . VAL A 1 104 ? 14.901 6.820 -8.451 1.00 75.38 104 VAL A N 1
ATOM 729 C CA . VAL A 1 104 ? 16.064 6.218 -9.116 1.00 75.38 104 VAL A CA 1
ATOM 730 C C . VAL A 1 104 ? 15.772 5.978 -10.600 1.00 75.38 104 VAL A C 1
ATOM 732 O O . VAL A 1 104 ? 16.659 6.142 -11.429 1.00 75.38 104 VAL A O 1
ATOM 735 N N . ALA A 1 105 ? 14.520 5.67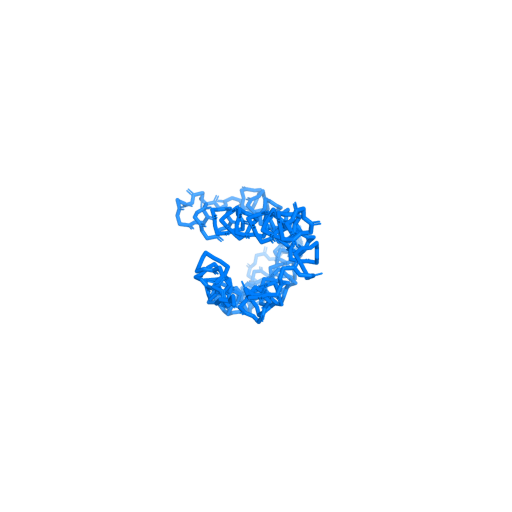7 -10.951 1.00 69.31 105 ALA A N 1
ATOM 736 C CA . ALA A 1 105 ? 14.058 5.564 -12.333 1.00 69.31 105 ALA A CA 1
ATOM 737 C C . ALA A 1 105 ? 13.824 6.922 -13.039 1.00 69.31 105 ALA A C 1
ATOM 739 O O . ALA A 1 105 ? 13.327 6.942 -14.163 1.00 69.31 105 ALA A O 1
ATOM 740 N N . GLY A 1 106 ? 14.147 8.058 -12.404 1.00 68.19 106 GLY A N 1
ATOM 741 C CA . GLY A 1 106 ? 13.998 9.401 -12.979 1.00 68.19 106 GLY A CA 1
ATOM 742 C C . GLY A 1 106 ? 12.574 9.974 -12.931 1.00 68.19 106 GLY A C 1
ATOM 743 O O . GLY A 1 106 ? 12.287 10.978 -13.583 1.00 68.19 106 GLY A O 1
ATOM 744 N N . GLY A 1 107 ? 11.665 9.353 -12.176 1.00 66.44 107 GLY A N 1
ATOM 745 C CA . GLY A 1 107 ? 10.288 9.810 -12.007 1.00 66.44 107 GLY A CA 1
ATOM 746 C C . GLY A 1 107 ? 10.168 11.052 -11.117 1.00 66.44 107 GLY A C 1
ATOM 747 O O . GLY A 1 107 ? 10.901 11.222 -10.142 1.00 66.44 107 GLY A O 1
ATOM 748 N N . GLN A 1 108 ? 9.202 11.922 -11.423 1.00 61.94 108 GLN A N 1
ATOM 749 C CA . GLN A 1 108 ? 8.906 13.097 -10.598 1.00 61.94 108 GLN A CA 1
ATOM 750 C C . GLN A 1 108 ? 8.092 12.713 -9.354 1.00 61.94 108 GLN A C 1
ATOM 752 O O . GLN A 1 108 ? 7.039 12.078 -9.450 1.00 61.94 108 GLN A O 1
ATOM 757 N N . PHE A 1 109 ? 8.541 13.164 -8.180 1.00 58.00 109 PHE A N 1
ATOM 758 C CA . PHE A 1 109 ? 7.758 13.085 -6.948 1.00 58.00 109 PHE A CA 1
ATOM 759 C C . PHE A 1 109 ? 6.518 13.976 -7.047 1.00 58.00 109 PHE A C 1
ATOM 761 O O . PHE A 1 109 ? 6.585 15.191 -6.874 1.00 58.00 109 PHE A O 1
ATOM 768 N N . SER A 1 110 ? 5.362 13.367 -7.294 1.00 65.38 110 SER A N 1
ATOM 769 C CA . SER A 1 110 ? 4.075 14.049 -7.170 1.00 65.38 110 SER A CA 1
ATOM 770 C C . SER A 1 110 ? 3.552 13.958 -5.739 1.00 65.38 110 SER A C 1
ATOM 772 O O . SER A 1 110 ? 3.593 12.895 -5.122 1.00 65.38 110 SER A O 1
ATOM 774 N N . VAL A 1 111 ? 2.966 15.049 -5.234 1.00 59.03 111 VAL A N 1
ATOM 775 C CA . VAL A 1 111 ? 2.268 15.081 -3.931 1.00 59.03 111 VAL A CA 1
ATOM 776 C C . VAL A 1 111 ? 1.205 13.977 -3.851 1.00 59.03 111 VAL A C 1
ATOM 778 O O . VAL A 1 111 ? 1.028 13.356 -2.807 1.00 59.03 111 VAL A O 1
ATOM 781 N N . LEU A 1 112 ? 0.566 13.657 -4.980 1.00 61.31 112 LEU A N 1
ATOM 782 C CA . LEU A 1 112 ? -0.357 12.530 -5.112 1.00 61.31 112 LEU A CA 1
ATOM 783 C C . LEU A 1 112 ? 0.286 11.178 -4.768 1.00 61.31 112 LEU A C 1
ATOM 785 O O . LEU A 1 112 ? -0.325 10.416 -4.026 1.00 61.31 112 LEU A O 1
ATOM 789 N N . SER A 1 113 ? 1.513 10.905 -5.223 1.00 68.00 113 SER A N 1
ATOM 790 C CA . SER A 1 113 ? 2.254 9.678 -4.883 1.00 68.00 113 SER A CA 1
ATOM 791 C C . SER A 1 113 ? 2.652 9.631 -3.410 1.00 68.00 113 SER A C 1
ATOM 793 O O . SER A 1 113 ? 2.724 8.555 -2.822 1.00 68.00 113 SER A O 1
ATOM 795 N N . LEU A 1 114 ? 2.867 10.791 -2.783 1.00 68.31 114 LEU A N 1
ATOM 796 C CA . LEU A 1 114 ? 3.142 10.873 -1.350 1.00 68.31 114 LEU A CA 1
ATOM 797 C C . LEU A 1 114 ? 1.885 10.573 -0.522 1.00 68.31 114 LEU A C 1
ATOM 799 O O . LEU A 1 114 ? 1.943 9.851 0.473 1.00 68.31 114 LEU A O 1
ATOM 803 N N . ILE A 1 115 ? 0.734 11.101 -0.950 1.00 67.31 115 ILE A N 1
ATOM 804 C CA . ILE A 1 115 ? -0.554 10.859 -0.297 1.00 67.31 115 ILE A CA 1
ATOM 805 C C . ILE A 1 115 ? -0.929 9.379 -0.417 1.00 67.31 115 ILE A C 1
ATOM 807 O O . ILE A 1 115 ? -1.178 8.719 0.592 1.00 67.31 115 ILE A O 1
ATOM 811 N N . THR A 1 116 ? -0.950 8.846 -1.639 1.00 67.38 116 THR A N 1
ATOM 812 C CA . THR A 1 116 ? -1.384 7.466 -1.885 1.00 67.38 116 THR A CA 1
ATOM 813 C C . THR A 1 116 ? -0.353 6.438 -1.437 1.00 67.38 11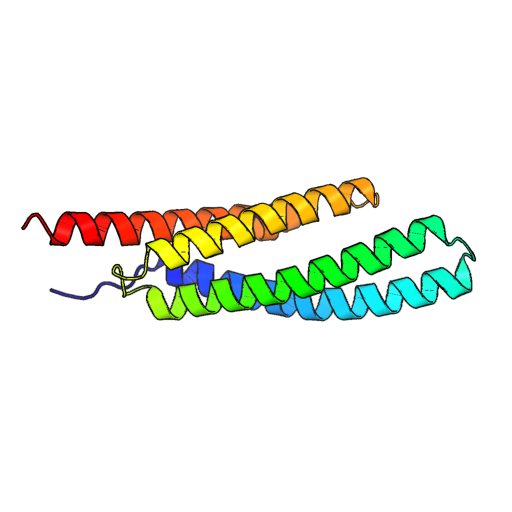6 THR A C 1
ATOM 815 O O . THR A 1 116 ? -0.724 5.374 -0.948 1.00 67.38 116 THR A O 1
ATOM 818 N N . GLY A 1 117 ? 0.932 6.777 -1.543 1.00 72.31 117 GLY A N 1
ATOM 819 C CA . GLY A 1 117 ? 2.039 5.932 -1.128 1.00 72.31 117 GLY A CA 1
ATOM 820 C C . GLY A 1 117 ? 2.261 5.937 0.379 1.00 72.31 117 GLY A C 1
ATOM 821 O O . GLY A 1 117 ? 2.410 4.873 0.955 1.00 72.31 117 GLY A O 1
ATOM 822 N N . LEU A 1 118 ? 2.269 7.083 1.060 1.00 78.88 118 LEU A N 1
ATOM 823 C CA . LEU A 1 118 ? 2.728 7.153 2.455 1.00 78.88 118 LEU A CA 1
ATOM 824 C C . LEU A 1 118 ? 1.639 7.577 3.442 1.00 78.88 118 LEU A C 1
ATOM 826 O O . LEU A 1 118 ? 1.510 6.966 4.504 1.00 78.88 118 LEU A O 1
ATOM 830 N N . ILE A 1 119 ? 0.816 8.570 3.099 1.00 82.75 119 ILE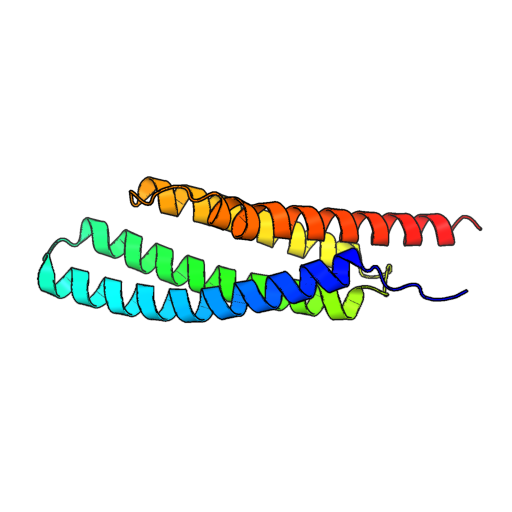 A N 1
ATOM 831 C CA . ILE A 1 119 ? -0.212 9.066 4.027 1.00 82.75 119 ILE A CA 1
ATOM 832 C C . ILE A 1 119 ? -1.266 7.988 4.299 1.00 82.75 119 ILE A C 1
ATOM 834 O O . ILE A 1 119 ? -1.605 7.756 5.458 1.00 82.75 119 ILE A O 1
ATOM 838 N N . ILE A 1 120 ? -1.752 7.285 3.271 1.00 84.81 120 ILE A N 1
ATOM 839 C CA . ILE A 1 120 ? -2.765 6.230 3.447 1.00 84.81 120 ILE A CA 1
ATOM 840 C C . ILE A 1 120 ? -2.258 5.095 4.367 1.00 84.81 120 ILE A C 1
ATOM 842 O O . ILE A 1 120 ? -2.969 4.773 5.326 1.00 84.81 120 ILE A O 1
ATOM 846 N N . PRO A 1 121 ? -1.049 4.521 4.181 1.00 83.25 121 PRO A N 1
ATOM 847 C CA . PRO A 1 121 ? -0.512 3.525 5.116 1.00 83.25 121 PRO A CA 1
ATOM 848 C C . PRO A 1 121 ? -0.303 4.045 6.540 1.00 83.25 121 PRO A C 1
ATOM 850 O O . PRO A 1 121 ? -0.563 3.320 7.502 1.00 83.25 121 PRO A O 1
ATOM 853 N N . VAL A 1 122 ? 0.121 5.301 6.706 1.00 83.94 122 VAL A N 1
ATOM 854 C CA . VAL A 1 122 ? 0.277 5.911 8.036 1.00 83.94 122 VAL A CA 1
ATOM 855 C C . VAL A 1 122 ? -1.080 6.055 8.728 1.00 83.94 122 VAL A C 1
ATOM 857 O O . VAL A 1 122 ? -1.218 5.688 9.894 1.00 83.94 122 VAL A O 1
ATOM 860 N N . LEU A 1 123 ? -2.112 6.510 8.013 1.00 85.38 123 LEU A N 1
ATOM 861 C CA . LEU A 1 123 ? -3.477 6.584 8.539 1.00 85.38 123 LEU A CA 1
ATOM 862 C C . LEU A 1 123 ? -4.024 5.197 8.907 1.00 85.38 123 LEU A C 1
ATOM 864 O O . LEU A 1 123 ? -4.685 5.047 9.939 1.00 85.38 123 LEU A O 1
ATOM 868 N N . PHE A 1 124 ? -3.723 4.176 8.101 1.00 85.94 124 PHE A N 1
ATOM 869 C CA . PHE A 1 124 ? -4.084 2.792 8.396 1.00 85.94 124 PHE A CA 1
ATOM 870 C C . PHE A 1 124 ? -3.435 2.310 9.700 1.00 85.94 124 PHE A C 1
ATOM 872 O O . PHE A 1 124 ? -4.112 1.756 10.569 1.00 85.94 124 PHE A O 1
ATOM 879 N N . LEU A 1 125 ? -2.139 2.586 9.881 1.00 86.50 125 LEU A N 1
ATOM 880 C CA . LEU A 1 125 ? -1.412 2.269 11.110 1.00 86.50 125 LEU A CA 1
ATOM 881 C C . LEU A 1 125 ? -1.995 2.990 12.322 1.00 86.50 125 LEU A C 1
ATOM 883 O O . LEU A 1 125 ? -2.214 2.358 13.353 1.00 86.50 125 LEU A O 1
ATOM 887 N N . ILE A 1 126 ? -2.316 4.280 12.197 1.00 86.50 126 ILE A N 1
ATOM 888 C CA . ILE A 1 126 ? -2.960 5.056 13.264 1.00 86.50 126 ILE A CA 1
ATOM 889 C C . ILE A 1 126 ? -4.277 4.396 13.692 1.00 86.50 126 ILE A C 1
ATOM 891 O O . ILE A 1 126 ? -4.507 4.199 14.887 1.00 86.50 126 ILE A O 1
ATOM 895 N N . GLY A 1 127 ? -5.127 4.001 12.741 1.00 80.88 127 GLY A N 1
ATOM 896 C CA . GLY A 1 127 ? -6.362 3.289 13.065 1.00 80.88 127 GLY A CA 1
ATOM 897 C C . GLY A 1 127 ? -6.109 1.911 13.701 1.00 80.88 127 GLY A C 1
ATOM 898 O O . GLY A 1 127 ? -6.859 1.483 14.586 1.00 80.88 127 GLY A O 1
ATOM 899 N N . ALA A 1 128 ? -5.045 1.212 13.293 1.00 81.81 128 ALA A N 1
ATOM 900 C CA . ALA A 1 128 ? -4.705 -0.107 13.824 1.00 81.81 128 ALA A CA 1
ATOM 901 C C . ALA A 1 128 ? -4.185 -0.008 15.269 1.00 81.81 128 ALA A C 1
ATOM 903 O O . ALA A 1 128 ? -4.589 -0.789 16.134 1.00 81.81 128 ALA A O 1
ATOM 904 N N . PHE A 1 129 ? -3.377 1.013 15.570 1.00 82.62 129 PHE A N 1
ATOM 905 C CA . PHE A 1 129 ? -2.945 1.333 16.931 1.00 82.62 129 PHE A CA 1
ATOM 906 C C . PHE A 1 129 ? -4.110 1.774 17.824 1.00 82.62 129 PHE A C 1
ATOM 908 O O . PHE A 1 129 ? -4.180 1.338 18.975 1.00 82.62 129 PHE A O 1
ATOM 915 N N . GLN A 1 130 ? -5.062 2.561 17.306 1.00 79.69 130 GLN A N 1
ATOM 916 C CA . GLN A 1 130 ? -6.295 2.887 18.037 1.00 79.69 130 GLN A CA 1
ATOM 917 C C . GLN A 1 130 ? -7.105 1.624 18.369 1.00 79.69 130 GLN A C 1
ATOM 919 O O . GLN A 1 130 ? -7.527 1.452 19.513 1.00 79.69 130 GLN A O 1
ATOM 924 N N . SER A 1 131 ? -7.232 0.690 17.418 1.00 77.56 131 SER A N 1
ATOM 925 C CA . SER A 1 131 ? -7.893 -0.606 17.640 1.00 77.56 131 SER A CA 1
ATOM 926 C C . SER A 1 131 ? -7.199 -1.435 18.728 1.00 77.56 131 SER A C 1
ATOM 928 O O . SER A 1 131 ? -7.872 -2.029 19.567 1.00 77.56 131 SER A O 1
ATOM 930 N N . LYS A 1 132 ? -5.858 -1.446 18.762 1.00 77.12 132 LYS A N 1
ATOM 931 C CA . LYS A 1 132 ? -5.077 -2.137 19.802 1.00 77.12 132 LYS A CA 1
ATOM 932 C C . LYS A 1 132 ? -5.264 -1.498 21.183 1.00 77.12 132 LYS A C 1
ATOM 934 O O . LYS A 1 132 ? -5.398 -2.205 22.177 1.00 77.12 132 LYS A O 1
ATOM 939 N N . LYS A 1 133 ? -5.297 -0.163 21.254 1.00 73.75 133 LYS A N 1
ATOM 940 C CA . LYS A 1 133 ? -5.489 0.577 22.512 1.00 73.75 133 LYS A CA 1
ATOM 941 C C . LYS A 1 133 ? -6.879 0.334 23.108 1.00 73.75 133 LYS A C 1
ATOM 943 O O . LYS A 1 133 ? -6.978 0.123 24.312 1.00 73.75 133 LYS A O 1
ATOM 948 N N . ALA A 1 134 ? -7.919 0.296 22.272 1.00 69.50 134 ALA A N 1
ATOM 949 C CA . ALA A 1 134 ? -9.286 -0.019 22.694 1.00 69.50 134 ALA A CA 1
ATOM 950 C C . ALA A 1 134 ? -9.417 -1.444 23.267 1.00 69.50 134 ALA A C 1
ATOM 952 O O . ALA A 1 134 ? -10.120 -1.653 24.250 1.00 69.50 134 ALA A O 1
ATOM 953 N N . LEU A 1 135 ? -8.694 -2.410 22.691 1.00 69.44 135 LEU A N 1
ATOM 954 C CA . LEU A 1 135 ? -8.577 -3.782 23.199 1.00 69.44 135 LEU A CA 1
ATOM 955 C C . LEU A 1 135 ? -8.001 -3.807 24.623 1.00 69.44 135 LEU A C 1
ATOM 957 O O . LEU A 1 135 ? -8.596 -4.385 25.526 1.00 69.44 135 LEU A O 1
ATOM 961 N N . ASN A 1 136 ? -6.867 -3.125 24.817 1.00 64.62 136 ASN A N 1
ATOM 962 C CA . ASN A 1 136 ? -6.191 -3.069 26.108 1.00 64.62 136 ASN A CA 1
ATOM 963 C C . ASN A 1 136 ? -7.039 -2.333 27.151 1.00 64.62 136 ASN A C 1
ATOM 965 O O . ASN A 1 136 ? -7.037 -2.747 28.297 1.00 64.62 136 ASN A O 1
ATOM 969 N N . GLN A 1 137 ? -7.781 -1.284 26.774 1.00 60.16 137 GLN A N 1
ATOM 970 C CA . GLN A 1 137 ? -8.673 -0.550 27.685 1.00 60.16 137 GLN A CA 1
ATOM 971 C C . GLN A 1 137 ? -9.931 -1.336 28.086 1.00 60.16 137 GLN A C 1
ATOM 973 O O . GLN A 1 137 ? -10.416 -1.154 29.196 1.00 60.16 137 GLN A O 1
ATOM 978 N N . GLY A 1 138 ? -10.432 -2.231 27.229 1.00 55.28 138 GLY A N 1
ATOM 979 C CA . GLY A 1 138 ? -11.552 -3.122 27.553 1.00 55.28 138 GLY A CA 1
ATOM 980 C C . GLY A 1 138 ? -11.183 -4.328 28.425 1.00 55.28 138 GLY A C 1
ATOM 981 O O . GLY A 1 138 ? -12.079 -5.029 28.870 1.00 55.28 138 GLY A O 1
ATOM 982 N N . GLN A 1 139 ? -9.891 -4.587 28.663 1.00 50.12 139 GLN A N 1
ATOM 983 C CA . GLN A 1 139 ? -9.418 -5.621 29.599 1.00 50.12 139 GLN A CA 1
ATOM 984 C C . GLN A 1 139 ? -9.141 -5.086 31.018 1.00 50.12 139 GLN A C 1
ATOM 986 O O . GLN A 1 139 ? -8.822 -5.876 31.901 1.00 50.12 139 GLN A O 1
ATOM 991 N N . ILE A 1 140 ? -9.225 -3.765 31.233 1.00 45.59 140 ILE A N 1
ATOM 992 C CA . ILE A 1 140 ? -8.972 -3.085 32.524 1.00 45.59 140 ILE A CA 1
ATOM 993 C C . ILE A 1 140 ? -10.255 -2.535 33.179 1.00 45.59 140 ILE A C 1
ATOM 995 O O . ILE A 1 140 ? -10.165 -1.829 34.183 1.00 45.59 140 ILE A O 1
ATOM 999 N N . MET A 1 141 ? -11.428 -2.842 32.618 1.00 46.34 141 MET A N 1
ATOM 1000 C CA . MET A 1 141 ? -12.762 -2.563 33.175 1.00 46.34 141 MET A CA 1
ATOM 1001 C C . MET A 1 141 ? -13.521 -3.876 33.333 1.00 46.34 141 MET A C 1
ATOM 1003 O O . MET A 1 141 ? -14.312 -3.972 34.292 1.00 46.34 141 MET A O 1
#

pLDDT: mean 78.52, std 11.17, range [39.56, 91.44]

Radius of gyration: 17.85 Å; chains: 1; bounding box: 42×24×62 Å

Secondary structure (DSSP, 8-state):
------HHHHHHHHHHHHHHHHHHHHHHHHHHHHHHHHHHH--HHHHHHHHHHHHHHHHHHHHHHHHHHHHHHHTT-GGGHHHHHHHHHHHHHHHHHHHHHHHHTT----HHHHIIIIIHHHHHHHHHHHHHHHHHHHT--

Foldseek 3Di:
DPLPQLVLLQVLLVLLLVLLVVLQVVLVVLCVVLVVCCVPVVDPPLSVLSPVLSVLSNVLSVLSNVLSVCSNVCSSPLVCLVVNLVSLVVSLVSLVVNVVSCVVNVHDDDPVSCCSSHVSSVSSNVSSVVSPVVVVVVVVD

Sequence (141 aa):
MENKKNALLLVTGILLIIGGAIGLIGSIIALLGARVAVVMFADQEGVGLLVFAAVLLLLSAIVSLVTGILGVVNAGKPNKANVLIIFGIVTALLSVLGNILTVVAGGQFSVLSLITGLIIPVLFLIGAFQSKKALNQGQIM